Protein AF-A0A7T4X468-F1 (afdb_monomer_lite)

Sequence (67 aa):
STLSFDDKCRHCEKESINHSLVNLLTYPWIEEKVANGKLYVHGGYYDFIKCSFEKWTLDYQGTKLEE

Radius of gyration: 15.51 Å; chains: 1; bounding box: 37×29×43 Å

Structure (mmCIF, N/CA/C/O backbone):
data_AF-A0A7T4X468-F1
#
_entry.id   AF-A0A7T4X468-F1
#
loop_
_atom_site.group_PDB
_atom_site.id
_atom_site.type_symbol
_atom_site.label_atom_id
_atom_site.label_alt_id
_atom_site.label_comp_id
_atom_site.label_asym_id
_atom_site.label_entity_id
_atom_site.label_seq_id
_atom_site.pdbx_PDB_ins_code
_atom_site.Cartn_x
_atom_site.Cartn_y
_atom_site.Cartn_z
_atom_site.occupancy
_atom_site.B_iso_or_equiv
_atom_site.auth_seq_id
_atom_site.auth_comp_id
_atom_site.auth_asym_id
_atom_site.auth_atom_id
_atom_site.pdbx_PDB_m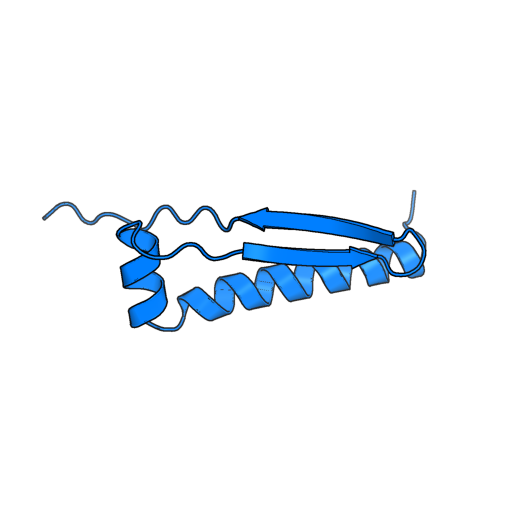odel_num
ATOM 1 N N . SER A 1 1 ? 12.121 -22.642 -9.145 1.00 61.84 1 SER A N 1
ATOM 2 C CA . SER A 1 1 ? 12.822 -21.615 -9.941 1.00 61.84 1 SER A CA 1
ATOM 3 C C . SER A 1 1 ? 13.139 -20.454 -9.022 1.00 61.84 1 SER A C 1
ATOM 5 O O . SER A 1 1 ? 12.233 -19.985 -8.347 1.00 61.84 1 SER A O 1
ATOM 7 N N . THR A 1 2 ? 14.395 -20.038 -8.908 1.00 85.44 2 THR A N 1
ATOM 8 C CA . THR A 1 2 ? 14.776 -18.835 -8.153 1.00 85.44 2 THR A CA 1
ATOM 9 C C . THR A 1 2 ? 14.292 -17.589 -8.899 1.00 85.44 2 THR A C 1
ATOM 11 O O . THR A 1 2 ? 14.522 -17.474 -10.099 1.00 85.44 2 THR A O 1
ATOM 14 N N . LEU A 1 3 ? 13.599 -16.677 -8.207 1.00 88.62 3 LEU A N 1
ATOM 15 C CA . LEU A 1 3 ? 13.182 -15.383 -8.767 1.00 88.62 3 LEU A CA 1
ATOM 16 C C . LEU A 1 3 ? 14.405 -14.555 -9.194 1.00 88.62 3 LEU A C 1
ATOM 18 O O . LEU A 1 3 ? 15.459 -14.642 -8.548 1.00 88.62 3 LEU A O 1
ATOM 22 N N . SER A 1 4 ? 14.251 -13.739 -10.243 1.00 95.69 4 SER A N 1
ATOM 23 C CA . SER A 1 4 ? 15.272 -12.767 -10.653 1.00 95.69 4 SER A CA 1
ATOM 24 C C . SER A 1 4 ? 15.509 -11.721 -9.554 1.00 95.69 4 SER A C 1
ATOM 26 O O . SER A 1 4 ? 14.712 -11.593 -8.621 1.00 95.69 4 SER A O 1
ATOM 28 N N . PHE A 1 5 ? 16.619 -10.983 -9.627 1.00 94.81 5 PHE A N 1
ATOM 29 C CA . PHE A 1 5 ? 16.881 -9.902 -8.672 1.00 94.81 5 PHE A CA 1
ATOM 30 C C . PHE A 1 5 ? 15.777 -8.836 -8.722 1.00 94.81 5 PHE A C 1
ATOM 32 O O . PHE A 1 5 ? 15.212 -8.504 -7.683 1.00 94.81 5 PHE A O 1
ATOM 39 N N . ASP A 1 6 ? 15.388 -8.411 -9.923 1.00 93.88 6 ASP A N 1
ATOM 40 C CA . ASP A 1 6 ? 14.336 -7.411 -10.127 1.00 93.88 6 ASP A CA 1
ATOM 41 C C . ASP A 1 6 ? 12.978 -7.890 -9.595 1.00 93.88 6 ASP A C 1
ATOM 43 O O . ASP A 1 6 ? 12.241 -7.127 -8.970 1.00 93.88 6 ASP A O 1
ATOM 47 N N . ASP A 1 7 ? 12.657 -9.178 -9.757 1.00 93.50 7 ASP A N 1
ATOM 48 C CA . ASP A 1 7 ? 11.435 -9.749 -9.185 1.00 93.50 7 ASP A CA 1
ATOM 49 C C . ASP A 1 7 ? 11.453 -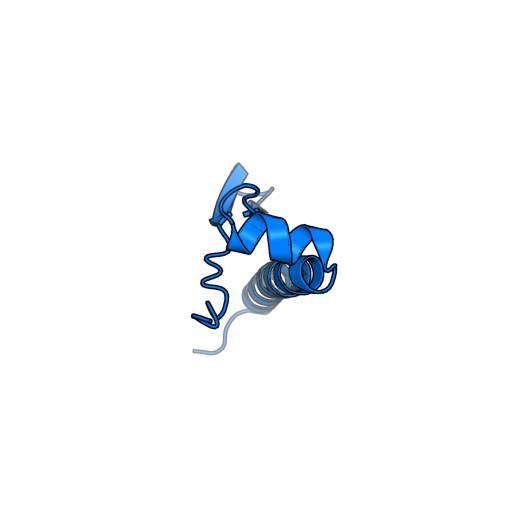9.741 -7.654 1.00 93.50 7 ASP A C 1
ATOM 51 O O . ASP A 1 7 ? 10.423 -9.480 -7.030 1.00 93.50 7 ASP A O 1
ATOM 55 N N . LYS A 1 8 ? 12.613 -9.994 -7.035 1.00 95.81 8 LYS A N 1
ATOM 56 C CA . LYS A 1 8 ? 12.769 -9.899 -5.576 1.00 95.81 8 LYS A CA 1
ATOM 57 C C . LYS A 1 8 ? 12.633 -8.456 -5.091 1.00 95.81 8 LYS A C 1
ATOM 59 O O . LYS A 1 8 ? 11.963 -8.236 -4.085 1.00 95.81 8 LYS A O 1
ATOM 64 N N . CYS A 1 9 ? 13.219 -7.488 -5.798 1.00 95.75 9 CYS A N 1
ATOM 65 C CA . CYS A 1 9 ? 13.073 -6.063 -5.488 1.00 95.75 9 CYS A CA 1
ATOM 66 C C . CYS A 1 9 ? 11.607 -5.635 -5.551 1.00 95.75 9 CYS A C 1
ATOM 68 O O . CYS A 1 9 ? 11.087 -5.112 -4.572 1.00 95.75 9 CYS A O 1
ATOM 70 N N . ARG A 1 10 ? 10.904 -5.981 -6.632 1.00 94.69 10 ARG A N 1
ATOM 71 C CA . ARG A 1 10 ? 9.475 -5.685 -6.787 1.00 94.69 10 ARG A CA 1
ATOM 72 C C . ARG A 1 10 ? 8.607 -6.331 -5.708 1.00 94.69 10 ARG A C 1
ATOM 74 O O . ARG A 1 10 ? 7.627 -5.739 -5.264 1.00 94.69 10 ARG A O 1
ATOM 81 N N . HIS A 1 11 ? 8.954 -7.538 -5.265 1.00 95.25 11 HIS A N 1
ATOM 82 C CA . HIS A 1 11 ? 8.274 -8.168 -4.135 1.00 95.25 11 HIS A CA 1
ATOM 83 C C . HIS A 1 11 ? 8.521 -7.394 -2.831 1.00 95.25 11 HIS A C 1
ATOM 85 O O . HIS A 1 11 ? 7.576 -7.088 -2.113 1.00 95.25 11 HIS A O 1
ATOM 91 N N . CYS A 1 12 ? 9.771 -7.002 -2.567 1.00 96.88 12 CYS A N 1
ATOM 92 C CA . CYS A 1 12 ? 10.141 -6.190 -1.407 1.00 96.88 12 CYS A CA 1
ATOM 93 C C . CYS A 1 12 ? 9.426 -4.827 -1.393 1.00 96.88 12 CYS A C 1
ATOM 95 O O . CYS A 1 12 ? 8.929 -4.399 -0.356 1.00 96.88 12 CYS A O 1
ATOM 97 N N . GLU A 1 13 ? 9.311 -4.165 -2.544 1.00 96.50 13 GLU A N 1
ATOM 98 C CA . GLU A 1 13 ? 8.582 -2.899 -2.680 1.00 96.50 13 GLU A CA 1
ATOM 99 C C . GLU A 1 13 ? 7.104 -3.048 -2.290 1.00 96.50 13 GLU A C 1
ATOM 101 O O . GLU A 1 13 ? 6.577 -2.235 -1.529 1.00 96.50 13 GLU A O 1
ATOM 106 N N . LYS A 1 14 ? 6.439 -4.113 -2.759 1.00 96.81 14 LYS A N 1
ATOM 107 C CA . LYS A 1 14 ? 5.045 -4.409 -2.397 1.00 96.81 14 LYS A CA 1
ATOM 108 C C . LYS A 1 14 ? 4.885 -4.753 -0.915 1.00 96.81 14 LYS A C 1
ATOM 110 O O . LYS A 1 14 ? 3.960 -4.256 -0.276 1.00 96.81 14 LYS A O 1
ATOM 115 N N . GLU A 1 15 ? 5.804 -5.532 -0.350 1.00 96.38 15 GLU A N 1
ATOM 116 C CA . GLU A 1 15 ? 5.793 -5.858 1.082 1.00 96.38 15 GLU A CA 1
ATOM 117 C C . GLU A 1 15 ? 6.051 -4.631 1.965 1.00 96.38 15 GLU A C 1
ATOM 119 O O . GLU A 1 15 ? 5.423 -4.476 3.011 1.00 96.38 15 GLU A O 1
ATOM 124 N N . SER A 1 16 ? 6.898 -3.701 1.520 1.00 97.50 16 SER A N 1
ATOM 125 C CA . SER A 1 16 ? 7.103 -2.413 2.193 1.00 97.50 16 SER A CA 1
ATOM 126 C C . SER A 1 16 ? 5.809 -1.589 2.258 1.00 97.50 16 SER A C 1
ATOM 128 O O . SER A 1 16 ? 5.482 -1.008 3.300 1.00 97.50 16 SER A O 1
ATOM 130 N N . ILE A 1 17 ? 5.013 -1.595 1.180 1.00 96.94 17 ILE A N 1
ATOM 131 C CA . ILE A 1 17 ? 3.675 -0.989 1.179 1.00 96.94 17 ILE A CA 1
ATOM 132 C C . ILE A 1 17 ? 2.781 -1.697 2.203 1.00 96.94 17 ILE A C 1
ATOM 134 O O . ILE A 1 17 ? 2.207 -1.019 3.051 1.00 96.94 17 ILE A O 1
ATOM 138 N N . ASN A 1 18 ? 2.704 -3.033 2.189 1.00 94.88 18 ASN A N 1
ATOM 139 C CA . ASN A 1 18 ? 1.887 -3.803 3.140 1.00 94.88 18 ASN A CA 1
ATOM 140 C C . ASN A 1 18 ? 2.240 -3.485 4.598 1.00 94.88 18 ASN A C 1
ATOM 142 O O . ASN A 1 18 ? 1.354 -3.181 5.399 1.00 94.88 18 ASN A O 1
ATOM 146 N N . HIS A 1 19 ? 3.531 -3.468 4.925 1.00 96.44 19 HIS A N 1
ATOM 147 C CA . HIS A 1 19 ? 4.006 -3.120 6.259 1.00 96.44 19 HIS A CA 1
ATOM 148 C C . HIS A 1 19 ? 3.605 -1.690 6.652 1.00 96.44 19 HIS A C 1
ATOM 150 O O . HIS A 1 19 ? 3.212 -1.434 7.789 1.00 96.44 19 HIS A O 1
ATOM 156 N N . SER A 1 20 ? 3.649 -0.754 5.703 1.00 96.75 20 SER A N 1
ATOM 157 C CA . SER A 1 20 ? 3.234 0.632 5.931 1.00 96.75 20 SER A CA 1
ATOM 158 C C . SER A 1 20 ? 1.724 0.753 6.176 1.00 96.75 20 SER A C 1
ATOM 160 O O . SER A 1 20 ? 1.315 1.529 7.037 1.00 96.75 20 SER A O 1
ATOM 162 N N . LEU A 1 21 ? 0.889 -0.036 5.484 1.00 95.44 21 LEU A N 1
ATOM 163 C CA . LEU A 1 21 ? -0.561 -0.073 5.724 1.00 95.44 21 LEU A CA 1
ATOM 164 C C . LEU A 1 21 ? -0.895 -0.615 7.117 1.00 95.44 21 LEU A C 1
ATOM 166 O O . LEU A 1 21 ? -1.732 -0.040 7.805 1.00 95.44 21 LEU A O 1
ATOM 170 N N . VAL A 1 22 ? -0.217 -1.679 7.558 1.00 94.19 22 VAL A N 1
ATOM 171 C CA . VAL A 1 22 ? -0.378 -2.208 8.924 1.00 94.19 22 VAL A CA 1
ATOM 172 C C . VAL A 1 22 ? 0.112 -1.191 9.955 1.00 94.19 22 VAL A C 1
ATOM 174 O O . VAL A 1 22 ? -0.543 -0.984 10.973 1.00 94.19 22 VAL A 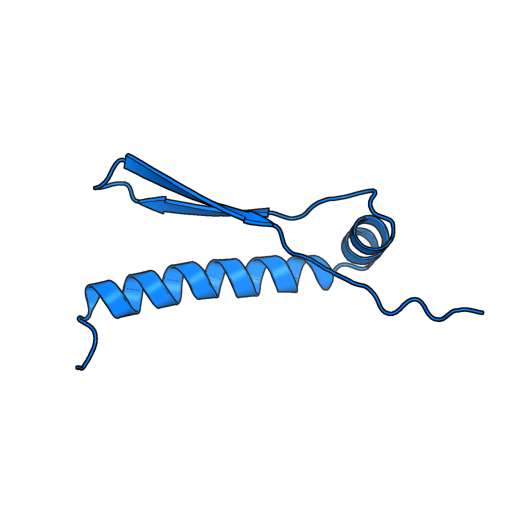O 1
ATOM 177 N N . ASN A 1 23 ? 1.207 -0.482 9.670 1.00 96.56 23 ASN A N 1
ATOM 178 C CA . ASN A 1 23 ? 1.696 0.584 10.539 1.00 96.56 23 ASN A CA 1
ATOM 179 C C . ASN A 1 23 ? 0.667 1.715 10.718 1.00 96.56 23 ASN A C 1
ATOM 181 O O . ASN A 1 23 ? 0.577 2.280 11.804 1.00 96.56 23 ASN A O 1
ATOM 185 N N . LEU A 1 24 ? -0.160 2.023 9.712 1.00 96.62 24 LEU A N 1
ATOM 186 C CA . LEU A 1 24 ? -1.253 2.992 9.876 1.00 96.62 24 LEU A CA 1
ATOM 187 C C . LEU A 1 24 ? -2.277 2.555 10.938 1.00 96.62 24 LEU A C 1
ATOM 189 O O . LEU A 1 24 ? -2.834 3.409 11.619 1.00 96.62 24 LEU A O 1
ATOM 193 N N . LEU A 1 25 ? -2.489 1.253 11.143 1.00 94.38 25 LEU A N 1
ATOM 194 C CA . LEU A 1 25 ? -3.377 0.753 12.199 1.00 94.38 25 LEU A CA 1
ATOM 195 C C . LEU A 1 25 ? -2.765 0.855 13.604 1.00 94.38 25 LEU A C 1
ATOM 197 O O . LEU A 1 25 ? -3.463 0.662 14.591 1.00 94.38 25 LEU A O 1
ATOM 201 N N . THR A 1 26 ? -1.480 1.197 13.734 1.00 95.25 26 THR A N 1
ATOM 202 C CA . THR A 1 26 ? -0.874 1.450 15.055 1.00 95.25 26 THR A CA 1
ATOM 203 C C . THR A 1 26 ? -1.310 2.790 15.652 1.00 95.25 26 THR A C 1
ATOM 205 O O . THR A 1 26 ? -1.141 3.016 16.849 1.00 95.25 26 THR A O 1
ATOM 208 N N . TYR A 1 27 ? -1.899 3.677 14.843 1.00 97.19 27 TYR A N 1
ATOM 209 C CA . TYR A 1 27 ? -2.498 4.919 15.316 1.00 97.19 27 TYR A CA 1
ATOM 210 C C . TYR A 1 27 ? -3.937 4.644 15.784 1.00 97.19 27 TYR A C 1
ATOM 212 O O . TYR A 1 27 ? -4.781 4.337 14.938 1.00 97.19 27 TYR A O 1
ATOM 220 N N . PRO A 1 28 ? -4.270 4.825 17.082 1.00 95.19 28 PRO A N 1
ATOM 221 C CA . PRO A 1 28 ? -5.571 4.414 17.623 1.00 95.19 28 PRO A CA 1
ATOM 222 C C . PRO A 1 28 ? -6.774 5.013 16.886 1.00 95.19 28 PRO A C 1
ATOM 224 O O . PRO A 1 28 ? -7.749 4.329 16.612 1.00 95.19 28 PRO A O 1
ATOM 227 N N . TRP A 1 29 ? -6.688 6.284 16.483 1.00 96.12 29 TRP A N 1
ATOM 228 C CA . TRP A 1 29 ? -7.779 6.951 15.767 1.00 96.12 29 TRP A CA 1
ATOM 229 C C . TRP A 1 29 ? -7.999 6.410 14.344 1.00 96.12 29 TRP A C 1
ATOM 231 O O . TRP A 1 29 ? -9.094 6.558 13.797 1.00 96.12 29 TRP A O 1
ATOM 241 N N . ILE A 1 30 ? -6.958 5.853 13.709 1.00 95.62 30 ILE A N 1
ATOM 242 C CA . ILE A 1 30 ? -7.065 5.234 12.382 1.00 95.62 30 ILE A CA 1
ATOM 243 C C . ILE A 1 30 ? -7.730 3.879 12.540 1.00 95.62 30 ILE A C 1
ATOM 245 O O . ILE A 1 30 ? -8.726 3.630 11.865 1.00 95.62 30 ILE A O 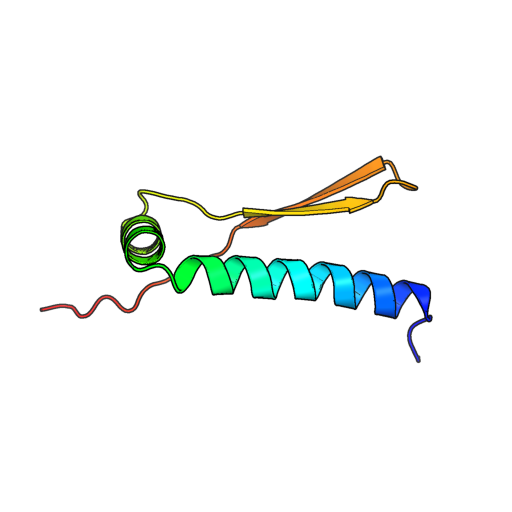1
ATOM 249 N N . GLU A 1 31 ? -7.210 3.047 13.443 1.00 94.69 31 GLU A N 1
ATOM 250 C CA . GLU A 1 31 ? -7.760 1.724 13.740 1.00 94.69 31 GLU A CA 1
ATOM 251 C C . GLU A 1 31 ? -9.249 1.817 14.083 1.00 94.69 31 GLU A C 1
ATOM 253 O O . GLU A 1 31 ? -10.056 1.206 13.387 1.00 94.69 31 GLU A O 1
ATOM 258 N N . GLU A 1 32 ? -9.631 2.703 15.008 1.00 94.75 32 GLU A N 1
ATOM 259 C CA . GLU A 1 32 ? -11.024 2.885 15.424 1.00 94.75 32 GLU A CA 1
ATOM 260 C C . GLU A 1 32 ? -11.935 3.232 14.233 1.00 94.75 32 GLU A C 1
ATOM 262 O O . GLU A 1 32 ? -13.051 2.722 14.093 1.00 94.75 32 GLU A O 1
ATOM 267 N N . LYS A 1 33 ? -11.484 4.117 13.336 1.00 95.31 33 LYS A N 1
ATOM 268 C CA . LYS A 1 33 ? -12.280 4.510 12.166 1.00 95.31 33 LYS A CA 1
ATOM 269 C C . LYS A 1 33 ? -12.355 3.406 11.121 1.00 95.31 33 LYS A C 1
ATOM 271 O O . LYS A 1 33 ? -13.398 3.285 10.478 1.00 95.31 33 LYS A O 1
ATOM 276 N N . VAL A 1 34 ? -11.287 2.632 10.938 1.00 94.94 34 VAL A N 1
ATOM 277 C CA . VAL A 1 34 ? -11.277 1.487 10.022 1.00 94.94 34 VAL A CA 1
ATOM 278 C C . VAL A 1 34 ? -12.190 0.381 10.556 1.00 94.94 34 VAL A C 1
ATOM 280 O O . VAL A 1 34 ? -13.069 -0.071 9.825 1.00 94.94 34 VAL A O 1
ATOM 283 N N . ALA A 1 35 ? -12.078 0.029 11.840 1.00 93.06 35 ALA A N 1
ATOM 284 C CA . ALA A 1 35 ? -12.925 -0.959 12.512 1.00 93.06 35 ALA A CA 1
ATOM 285 C C . ALA A 1 35 ? -14.420 -0.605 12.439 1.00 93.06 35 ALA A C 1
ATOM 287 O O . ALA A 1 35 ? -15.271 -1.472 12.241 1.00 93.06 35 ALA A O 1
ATOM 288 N N . ASN A 1 36 ? -14.746 0.687 12.539 1.00 93.25 36 ASN A N 1
ATOM 289 C CA . ASN A 1 36 ? -16.115 1.194 12.436 1.00 93.25 36 ASN A CA 1
ATOM 290 C C . ASN A 1 36 ? -16.607 1.406 10.991 1.00 93.25 36 ASN A C 1
ATOM 292 O O . ASN A 1 36 ? -17.698 1.947 10.798 1.00 93.25 36 ASN A O 1
ATOM 296 N N . GLY A 1 37 ? -15.814 1.058 9.972 1.00 92.69 37 GLY A N 1
ATOM 297 C CA . GLY A 1 37 ? -16.171 1.263 8.563 1.00 92.69 37 GLY A CA 1
ATOM 298 C C . GLY A 1 37 ? -16.291 2.737 8.149 1.00 92.69 37 GLY A C 1
ATOM 299 O O . GLY A 1 37 ? -16.925 3.051 7.146 1.00 92.69 37 GLY A O 1
ATOM 300 N N . LYS A 1 38 ? -15.704 3.657 8.924 1.00 95.56 38 LYS A N 1
ATOM 301 C CA . LYS A 1 38 ? -15.699 5.111 8.671 1.00 95.56 38 LYS A CA 1
ATOM 302 C C . LYS A 1 38 ? -14.470 5.573 7.885 1.00 95.56 38 LYS A C 1
ATOM 304 O O . LYS A 1 38 ? -14.438 6.712 7.421 1.00 95.56 38 LYS A O 1
ATOM 309 N N . LEU A 1 39 ? -13.448 4.728 7.773 1.00 95.44 39 LEU A N 1
ATOM 310 C CA . LEU A 1 39 ? -12.213 4.991 7.042 1.00 95.44 39 LEU A CA 1
ATOM 311 C C . LEU A 1 39 ? -11.772 3.723 6.309 1.00 95.44 39 LEU A C 1
ATOM 313 O O . LEU A 1 39 ? -11.817 2.636 6.870 1.00 95.44 39 LEU A O 1
ATOM 317 N N . TYR A 1 40 ? -11.304 3.879 5.073 1.00 94.44 40 TYR A N 1
ATOM 318 C CA . TYR A 1 40 ? -10.728 2.795 4.283 1.00 94.44 40 TYR A CA 1
ATOM 319 C C . TYR A 1 40 ? -9.263 3.105 3.997 1.00 94.44 40 TYR A C 1
ATOM 321 O O . TYR A 1 40 ? -8.923 4.217 3.588 1.00 94.44 40 TYR A O 1
ATOM 329 N N . VAL A 1 41 ? -8.397 2.117 4.205 1.00 95.75 41 VAL A N 1
ATOM 330 C CA . VAL A 1 41 ? -6.959 2.224 3.955 1.00 95.75 41 VAL A CA 1
ATOM 331 C C . VAL A 1 41 ? -6.621 1.421 2.704 1.00 95.75 41 VAL A C 1
ATOM 333 O O . VAL A 1 41 ? -7.034 0.270 2.551 1.00 95.75 41 VAL A O 1
ATOM 336 N N . HIS A 1 42 ? -5.877 2.036 1.786 1.00 96.38 42 HIS A N 1
ATOM 337 C CA . HIS A 1 42 ? -5.530 1.430 0.506 1.00 96.38 42 HIS A CA 1
ATOM 338 C C . HIS A 1 42 ? -4.031 1.519 0.238 1.00 96.38 42 HIS A C 1
ATOM 340 O O . HIS A 1 42 ? -3.432 2.576 0.424 1.00 96.38 42 HIS A O 1
ATOM 346 N N . GLY A 1 43 ? -3.465 0.425 -0.267 1.00 96.75 43 GLY A N 1
ATOM 347 C CA . GLY A 1 43 ? -2.138 0.388 -0.870 1.00 96.75 43 GLY A CA 1
ATOM 348 C C . GLY A 1 43 ? -2.213 0.600 -2.374 1.00 96.75 43 GLY A C 1
ATOM 349 O O . GLY A 1 43 ? -3.223 0.287 -3.011 1.00 96.75 43 GLY A O 1
ATOM 350 N N . GLY A 1 44 ? -1.134 1.131 -2.939 1.00 97.12 44 GLY A N 1
ATOM 351 C CA . GLY A 1 44 ? -0.986 1.311 -4.375 1.00 97.12 44 GLY A CA 1
ATOM 352 C C . GLY A 1 44 ? 0.459 1.101 -4.804 1.00 97.12 44 GLY A C 1
ATOM 353 O O . GLY A 1 44 ? 1.366 1.663 -4.195 1.00 97.12 44 GLY A O 1
ATOM 354 N N . TYR A 1 45 ? 0.660 0.320 -5.860 1.00 97.88 45 TYR A N 1
ATOM 355 C CA . TYR A 1 45 ? 1.948 0.097 -6.504 1.00 97.88 45 TYR A CA 1
ATOM 356 C C . TYR A 1 45 ? 1.864 0.535 -7.966 1.00 97.88 45 TYR A C 1
ATOM 358 O O . TYR A 1 45 ? 1.026 0.044 -8.723 1.00 97.88 45 TYR A O 1
ATOM 366 N N . TYR A 1 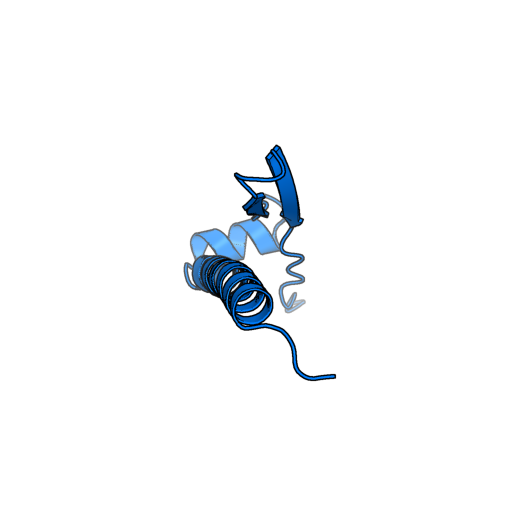46 ? 2.723 1.473 -8.360 1.00 96.88 46 TYR A N 1
ATOM 367 C CA . TYR A 1 46 ? 2.779 1.994 -9.721 1.00 96.88 46 TYR A CA 1
ATOM 368 C C . TYR A 1 46 ? 4.039 1.491 -10.429 1.00 96.88 46 TYR A C 1
ATOM 370 O O . TYR A 1 46 ? 5.152 1.830 -10.036 1.00 96.88 46 TYR A O 1
ATOM 378 N N . ASP A 1 47 ? 3.857 0.704 -11.487 1.00 96.19 47 ASP A N 1
ATOM 379 C CA . ASP A 1 47 ? 4.940 0.282 -12.377 1.00 96.19 47 ASP A CA 1
ATOM 380 C C . ASP A 1 47 ? 5.120 1.345 -13.466 1.00 96.19 47 ASP A C 1
ATOM 382 O O . ASP A 1 47 ? 4.291 1.484 -14.372 1.00 96.19 47 ASP A O 1
ATOM 386 N N . PHE A 1 48 ? 6.211 2.10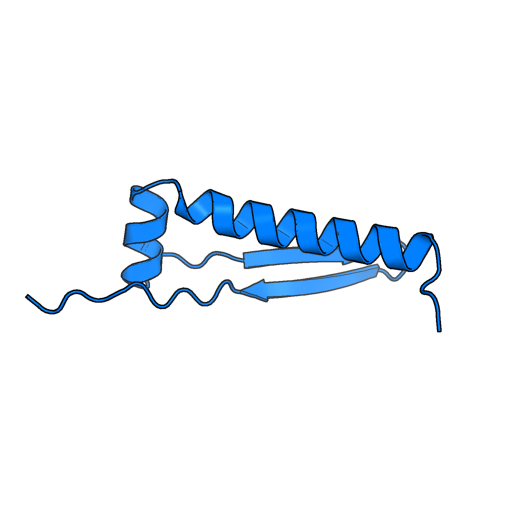5 -13.367 1.00 94.00 48 PHE A N 1
ATOM 387 C CA . PHE A 1 48 ? 6.513 3.197 -14.290 1.00 94.00 48 PHE A CA 1
ATOM 388 C C . PHE A 1 48 ? 6.832 2.712 -15.710 1.00 94.00 48 PHE A C 1
ATOM 390 O O . PHE A 1 48 ? 6.523 3.404 -16.676 1.00 94.00 48 PHE A O 1
ATOM 397 N N . ILE A 1 49 ? 7.421 1.522 -15.854 1.00 94.00 49 ILE A N 1
ATOM 398 C CA . ILE A 1 49 ? 7.821 0.983 -17.159 1.00 94.00 49 ILE A CA 1
ATOM 399 C C . ILE A 1 49 ? 6.598 0.479 -17.919 1.00 94.00 49 ILE A C 1
ATOM 401 O O . ILE A 1 49 ? 6.462 0.719 -19.117 1.00 94.00 49 ILE A O 1
ATOM 405 N N . LYS A 1 50 ? 5.692 -0.207 -17.218 1.00 94.94 50 LYS A N 1
ATOM 406 C CA . LYS A 1 50 ? 4.469 -0.758 -17.817 1.00 94.94 50 LYS A CA 1
ATOM 407 C C . LYS A 1 50 ? 3.303 0.221 -17.829 1.00 94.94 50 LYS A C 1
ATOM 409 O O . LYS A 1 50 ? 2.284 -0.088 -18.440 1.00 94.94 50 LYS A O 1
ATOM 414 N N . CYS A 1 51 ? 3.441 1.373 -17.168 1.00 97.31 51 CYS A N 1
ATOM 415 C CA . CYS A 1 51 ? 2.360 2.336 -16.968 1.00 97.31 51 CYS A CA 1
ATOM 416 C C . CYS A 1 51 ? 1.115 1.656 -16.365 1.00 97.31 51 CYS A C 1
ATOM 418 O O . CYS A 1 51 ? -0.007 1.807 -16.847 1.00 97.31 51 CYS A O 1
ATOM 420 N N . SER A 1 52 ? 1.322 0.835 -15.331 1.00 97.25 52 SER A N 1
ATOM 421 C CA . SER A 1 52 ? 0.245 0.081 -14.681 1.00 97.25 52 SER A CA 1
ATOM 422 C C . SER A 1 52 ? 0.155 0.413 -13.201 1.00 97.25 52 SER A C 1
ATOM 424 O O . SER A 1 52 ? 1.177 0.523 -12.526 1.00 97.25 52 SER A O 1
ATOM 426 N N . PHE A 1 53 ? -1.071 0.514 -12.690 1.00 97.25 53 PHE A N 1
ATOM 427 C CA . PHE A 1 53 ? -1.347 0.766 -11.282 1.00 97.25 53 PHE A CA 1
ATOM 428 C C . PHE A 1 53 ? -2.092 -0.415 -10.663 1.00 97.25 53 PHE A C 1
ATOM 430 O O . PHE A 1 53 ? -3.184 -0.773 -11.101 1.00 97.25 53 PHE A O 1
ATOM 437 N N . GLU A 1 54 ? -1.501 -1.005 -9.632 1.00 97.19 54 GLU A N 1
ATOM 438 C CA . GLU A 1 54 ? -2.104 -2.053 -8.818 1.00 97.19 54 GLU A CA 1
ATOM 439 C C . GLU A 1 54 ? -2.531 -1.447 -7.483 1.00 97.19 54 GLU A C 1
ATOM 441 O O . GLU A 1 54 ? -1.738 -0.786 -6.817 1.00 97.19 54 GLU A O 1
ATOM 446 N N . LYS A 1 55 ? -3.787 -1.657 -7.090 1.00 96.25 55 LYS A N 1
ATOM 447 C CA . LYS A 1 55 ? -4.362 -1.138 -5.845 1.00 96.25 55 LYS A CA 1
ATOM 448 C C . LYS A 1 55 ? -4.965 -2.288 -5.060 1.00 96.25 55 LYS A C 1
ATOM 450 O O . LYS A 1 55 ? -5.680 -3.108 -5.630 1.00 96.25 55 LYS A O 1
ATOM 455 N N . TRP A 1 56 ? -4.760 -2.285 -3.751 1.00 94.31 56 TRP A N 1
ATOM 456 C CA . TRP A 1 56 ? -5.456 -3.182 -2.835 1.00 94.31 56 TRP A CA 1
ATOM 457 C C . TRP A 1 56 ? -5.992 -2.421 -1.627 1.00 94.31 56 TRP A C 1
ATOM 459 O O . TRP A 1 56 ? -5.521 -1.335 -1.279 1.00 94.31 56 TRP A O 1
ATOM 469 N N . THR A 1 57 ? -7.033 -2.977 -1.017 1.00 92.38 57 THR A N 1
ATOM 470 C CA . THR A 1 57 ? -7.661 -2.439 0.191 1.00 92.38 57 THR A CA 1
ATOM 471 C C . THR A 1 57 ? -7.255 -3.308 1.364 1.00 92.38 57 THR A C 1
ATOM 473 O O . THR A 1 57 ? -7.286 -4.532 1.255 1.00 92.38 57 THR A O 1
ATOM 476 N N . LEU A 1 58 ? -6.875 -2.676 2.470 1.00 89.69 58 LEU A N 1
ATOM 477 C CA . LEU A 1 58 ? -6.646 -3.382 3.720 1.00 89.69 58 LEU A CA 1
ATOM 478 C C . LEU A 1 58 ? -8.004 -3.823 4.277 1.00 89.69 58 LEU A C 1
ATOM 480 O O . LEU A 1 58 ? -8.810 -2.978 4.667 1.00 89.69 58 LEU A O 1
ATOM 484 N N . ASP A 1 59 ? -8.262 -5.130 4.274 1.00 84.19 59 ASP A N 1
ATOM 485 C CA . ASP A 1 59 ? -9.437 -5.709 4.923 1.00 84.19 59 ASP A CA 1
ATOM 486 C C . ASP A 1 59 ? -9.115 -5.933 6.403 1.00 84.19 59 ASP A C 1
ATOM 488 O O . ASP A 1 59 ? -8.342 -6.824 6.762 1.00 84.19 59 ASP A O 1
ATOM 492 N N . TYR A 1 60 ? -9.640 -5.052 7.251 1.00 82.88 60 TYR A N 1
ATOM 493 C CA . TYR A 1 60 ? -9.437 -5.103 8.690 1.00 82.88 60 TYR A CA 1
ATOM 494 C C . TYR A 1 60 ? -10.748 -5.471 9.377 1.00 82.88 60 TYR A C 1
ATOM 496 O O . TYR A 1 60 ? -11.649 -4.647 9.538 1.00 82.88 60 TYR A O 1
ATOM 504 N N . GLN A 1 61 ? -10.832 -6.724 9.809 1.00 69.50 61 GLN A N 1
ATOM 505 C CA . GLN A 1 61 ? -11.870 -7.188 10.717 1.00 69.50 61 GLN A CA 1
ATOM 506 C C . GLN A 1 61 ? -11.341 -7.006 12.137 1.00 69.50 61 GLN A C 1
ATOM 508 O O . GLN A 1 61 ? -10.698 -7.899 12.688 1.00 69.50 61 GLN A O 1
ATOM 513 N N . GLY A 1 62 ? -11.539 -5.814 12.705 1.00 64.62 62 GLY A N 1
ATOM 514 C CA . GLY A 1 62 ? -11.224 -5.575 14.112 1.00 64.62 62 GLY A CA 1
ATOM 515 C C . GLY A 1 62 ? -11.909 -6.622 14.991 1.00 64.62 62 GLY A C 1
ATOM 516 O O . GLY A 1 62 ? -13.024 -7.061 14.691 1.00 64.62 62 GLY A O 1
ATOM 517 N N . THR A 1 63 ? -11.256 -7.051 16.071 1.00 59.28 63 THR A N 1
ATOM 518 C CA . THR A 1 63 ? -11.909 -7.884 17.085 1.00 59.28 63 THR A CA 1
ATOM 519 C C . THR A 1 63 ? -13.027 -7.064 17.711 1.00 59.28 63 THR A C 1
ATOM 521 O O . THR A 1 63 ? -12.777 -6.244 18.593 1.00 59.28 63 THR A O 1
ATOM 524 N N . LYS A 1 64 ? -14.264 -7.263 17.249 1.00 55.91 64 LYS A N 1
ATOM 525 C CA . LYS A 1 64 ? -15.446 -6.828 17.988 1.00 55.91 64 LYS A CA 1
ATOM 526 C C . LYS A 1 64 ? -15.454 -7.623 19.287 1.00 55.91 64 LYS A C 1
ATOM 528 O O . LYS A 1 64 ? -15.848 -8.784 19.298 1.00 55.91 64 LYS A O 1
ATOM 533 N N . LEU A 1 65 ? -14.944 -7.031 20.361 1.00 52.50 65 LEU A N 1
ATOM 534 C CA . LEU A 1 65 ? -15.323 -7.462 21.696 1.00 52.50 65 LEU A CA 1
ATOM 535 C C . LEU A 1 65 ? -16.796 -7.070 21.814 1.00 52.50 65 LEU A C 1
ATOM 537 O O . LEU A 1 65 ? -17.119 -5.892 21.931 1.00 52.50 65 LEU A O 1
ATOM 541 N N . GLU A 1 66 ? -17.682 -8.042 21.613 1.00 51.25 66 GLU A N 1
ATOM 542 C CA . GLU A 1 66 ? -19.079 -7.906 22.013 1.00 51.25 66 GLU A CA 1
ATOM 543 C C . GLU A 1 66 ? -19.074 -7.744 23.542 1.00 51.25 66 GLU A C 1
ATOM 545 O O . GLU A 1 66 ? -18.613 -8.642 24.250 1.00 51.25 66 GLU A O 1
ATOM 550 N N . GLU A 1 67 ? -19.469 -6.561 24.023 1.00 43.00 67 GLU A N 1
ATOM 551 C CA . GLU A 1 67 ? -19.760 -6.295 25.442 1.00 43.00 67 GLU A CA 1
ATOM 552 C C . GLU A 1 67 ? -21.069 -6.964 25.876 1.00 43.00 67 GLU A C 1
ATOM 554 O O . GLU A 1 67 ? -22.042 -6.944 25.083 1.00 43.00 67 GLU A O 1
#

Foldseek 3Di:
DDDDPVRVVVVVVVVVQVVVQVVLCVPVVSVVCVCVVNDWTKGWDADPVVRDIDMDTDDDNPPPPPD

InterPro domains:
  IPR001765 Carbonic anhydrase [PF00484] (6-48)
  IPR001765 Carbonic anhydrase [PTHR11002] (3-62)
  IPR036874 Carbonic anhydrase superfamily [G3DSA:3.40.1050.10] (1-64)
  IPR036874 Carbonic anhydrase superfamily [SSF53056] (3-61)

Organism: Arachis hypogaea (NCBI:txid3818)

pLDDT: mean 90.29, std 12.79, range [43.0, 97.88]

Secondary structure (DSSP, 8-state):
-PPPHHHHHHHHHHHHHHHHHHHHTTSHHHHHHHHTTS---EEEEEETTTTEEEEEE----------